Protein AF-I9T9S5-F1 (afdb_monomer)

Structure (mmCIF, N/CA/C/O backbone):
data_AF-I9T9S5-F1
#
_entry.id   AF-I9T9S5-F1
#
loop_
_atom_site.group_PDB
_atom_site.id
_atom_site.type_symbol
_atom_site.label_atom_id
_atom_site.label_alt_id
_atom_site.label_comp_id
_atom_site.label_asym_id
_atom_site.label_entity_id
_atom_site.label_seq_id
_atom_site.pdbx_PDB_ins_code
_atom_site.Cartn_x
_atom_site.Cartn_y
_atom_site.Cartn_z
_atom_site.occupancy
_atom_site.B_iso_or_equiv
_atom_site.auth_seq_id
_atom_site.auth_comp_id
_atom_site.auth_asym_id
_atom_site.auth_atom_id
_atom_site.pdbx_PDB_model_num
ATOM 1 N N . MET A 1 1 ? 42.239 -23.084 -5.363 1.00 74.88 1 MET A N 1
ATOM 2 C CA . MET A 1 1 ? 40.854 -23.365 -4.912 1.00 74.88 1 MET A CA 1
ATOM 3 C C . MET A 1 1 ? 40.384 -22.307 -3.916 1.00 74.88 1 MET A C 1
ATOM 5 O O . MET A 1 1 ? 39.305 -21.770 -4.115 1.00 74.88 1 MET A O 1
ATOM 9 N N . GLU A 1 2 ? 41.196 -21.938 -2.916 1.00 80.62 2 GLU A N 1
ATOM 10 C CA . GLU A 1 2 ? 40.869 -20.867 -1.951 1.00 80.62 2 GLU A CA 1
ATOM 11 C C . GLU A 1 2 ? 40.631 -19.490 -2.596 1.00 80.62 2 GLU A C 1
ATOM 13 O O . GLU A 1 2 ? 39.653 -18.825 -2.264 1.00 80.62 2 GLU A O 1
ATOM 18 N N . GLU A 1 3 ? 41.440 -19.089 -3.583 1.00 79.38 3 GLU A N 1
ATOM 19 C CA . GLU A 1 3 ? 41.237 -17.827 -4.320 1.00 79.38 3 GLU A CA 1
ATOM 20 C C . GLU A 1 3 ? 39.898 -17.791 -5.073 1.00 79.38 3 GLU A C 1
ATOM 22 O O . GLU A 1 3 ? 39.208 -16.775 -5.079 1.00 79.38 3 GLU A O 1
ATOM 27 N N . THR A 1 4 ? 39.488 -18.922 -5.653 1.00 84.12 4 THR A N 1
ATOM 28 C CA . THR A 1 4 ? 38.207 -19.062 -6.359 1.00 84.12 4 THR A CA 1
ATOM 29 C C . THR A 1 4 ? 37.025 -18.929 -5.401 1.00 84.12 4 THR A C 1
ATOM 31 O O . THR A 1 4 ? 36.060 -18.238 -5.714 1.00 84.12 4 THR A O 1
ATOM 34 N N . ILE A 1 5 ? 37.109 -19.545 -4.217 1.00 86.31 5 ILE A N 1
ATOM 35 C CA . ILE A 1 5 ? 36.074 -19.444 -3.177 1.00 86.31 5 ILE A CA 1
ATOM 36 C C . ILE A 1 5 ? 36.000 -18.007 -2.633 1.00 86.31 5 ILE A C 1
ATOM 38 O O . ILE A 1 5 ? 34.910 -17.470 -2.452 1.00 86.31 5 ILE A O 1
ATOM 42 N N . SER A 1 6 ? 37.146 -17.350 -2.440 1.00 89.94 6 SER A N 1
ATOM 43 C CA . SER A 1 6 ? 37.216 -15.950 -2.003 1.00 89.94 6 SER A CA 1
ATOM 44 C C . SER A 1 6 ? 36.617 -14.979 -3.034 1.00 89.94 6 SER A C 1
ATOM 46 O O . SER A 1 6 ? 35.835 -14.096 -2.677 1.00 89.94 6 SER A O 1
ATOM 48 N N . ALA A 1 7 ? 36.901 -15.173 -4.328 1.00 86.81 7 ALA A N 1
ATOM 49 C CA . ALA A 1 7 ? 36.314 -14.379 -5.410 1.00 86.81 7 ALA A CA 1
ATOM 50 C C . ALA A 1 7 ? 34.787 -14.556 -5.507 1.00 86.81 7 ALA A C 1
ATOM 52 O O . ALA A 1 7 ? 34.065 -13.574 -5.685 1.00 86.81 7 ALA A O 1
ATOM 53 N N . LEU A 1 8 ? 34.287 -15.783 -5.325 1.00 88.12 8 LEU A N 1
ATOM 54 C CA . LEU A 1 8 ? 32.851 -16.080 -5.268 1.00 88.12 8 LEU A CA 1
ATOM 55 C C . LEU A 1 8 ? 32.171 -15.398 -4.077 1.00 88.12 8 LEU A C 1
ATOM 57 O O . LEU A 1 8 ? 31.152 -14.738 -4.260 1.00 88.12 8 LEU A O 1
ATOM 61 N N . ASN A 1 9 ? 32.753 -15.485 -2.880 1.00 86.56 9 ASN A N 1
ATOM 62 C CA . ASN A 1 9 ? 32.202 -14.834 -1.689 1.00 86.56 9 ASN A CA 1
ATOM 63 C C . ASN A 1 9 ? 32.170 -13.306 -1.834 1.00 86.56 9 ASN A C 1
ATOM 65 O O . ASN A 1 9 ? 31.169 -12.679 -1.491 1.00 86.56 9 ASN A O 1
ATOM 69 N N . ASN A 1 10 ? 33.222 -12.706 -2.403 1.00 82.06 10 ASN A N 1
ATOM 70 C CA . ASN A 1 10 ? 33.235 -11.276 -2.716 1.00 82.06 10 ASN A CA 1
ATOM 71 C C . ASN A 1 10 ? 32.170 -10.907 -3.756 1.00 82.06 10 ASN A C 1
ATOM 73 O O . ASN A 1 10 ? 31.492 -9.891 -3.597 1.00 82.06 10 ASN A O 1
ATOM 77 N N . SER A 1 11 ? 31.984 -11.739 -4.785 1.00 81.56 11 SER A N 1
ATOM 78 C CA . SER A 1 11 ? 30.947 -11.538 -5.797 1.00 81.56 11 SER A CA 1
ATOM 79 C C . SER A 1 11 ? 29.540 -11.614 -5.197 1.00 81.56 11 SER A C 1
ATOM 81 O O . SER A 1 11 ? 28.744 -10.723 -5.471 1.00 81.56 11 SER A O 1
ATOM 83 N N . ILE A 1 12 ? 29.253 -12.589 -4.326 1.00 80.25 12 ILE A N 1
ATOM 84 C CA . ILE A 1 12 ? 27.960 -12.730 -3.630 1.00 80.25 12 ILE A CA 1
ATOM 85 C C . ILE A 1 12 ? 27.703 -11.545 -2.689 1.00 80.25 12 ILE A C 1
ATOM 87 O O . ILE A 1 12 ? 26.599 -11.006 -2.666 1.00 80.25 12 ILE A O 1
ATOM 91 N N . ALA A 1 13 ? 28.721 -11.099 -1.948 1.00 79.50 13 ALA A N 1
ATOM 92 C CA . ALA A 1 13 ? 28.601 -9.946 -1.057 1.00 79.50 13 ALA A CA 1
ATOM 93 C C . ALA A 1 13 ? 28.263 -8.654 -1.817 1.00 79.50 13 ALA A C 1
ATOM 95 O O . ALA A 1 13 ? 27.491 -7.834 -1.324 1.00 79.50 13 ALA A O 1
ATOM 96 N N . HIS A 1 14 ? 28.800 -8.487 -3.030 1.00 75.12 14 HIS A N 1
ATOM 97 C CA . HIS A 1 14 ? 28.419 -7.374 -3.897 1.00 75.12 14 HIS A CA 1
ATOM 98 C C . HIS A 1 14 ? 27.018 -7.596 -4.479 1.00 75.12 14 HIS A C 1
ATOM 100 O O . HIS A 1 14 ? 26.230 -6.649 -4.476 1.00 75.12 14 HIS A O 1
ATOM 106 N N . PHE A 1 15 ? 26.683 -8.843 -4.851 1.00 80.06 15 PHE A N 1
ATOM 107 C CA . PHE A 1 15 ? 25.421 -9.237 -5.490 1.00 80.06 15 PHE A CA 1
ATOM 108 C C . PHE A 1 15 ? 24.169 -8.823 -4.720 1.00 80.06 15 PHE A C 1
ATOM 110 O O . PHE A 1 15 ? 23.164 -8.531 -5.3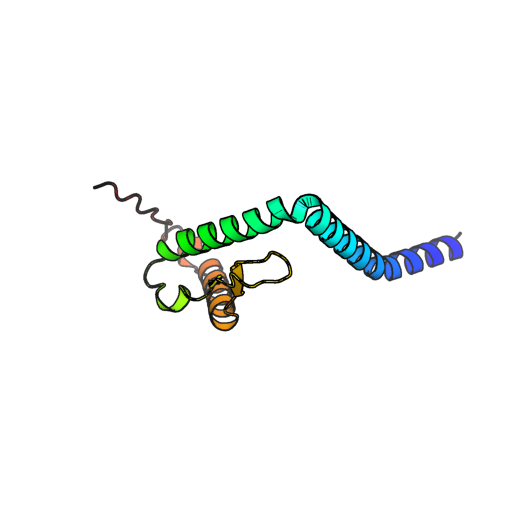53 1.00 80.06 15 PHE A O 1
ATOM 117 N N . GLY A 1 16 ? 24.216 -8.711 -3.389 1.00 77.4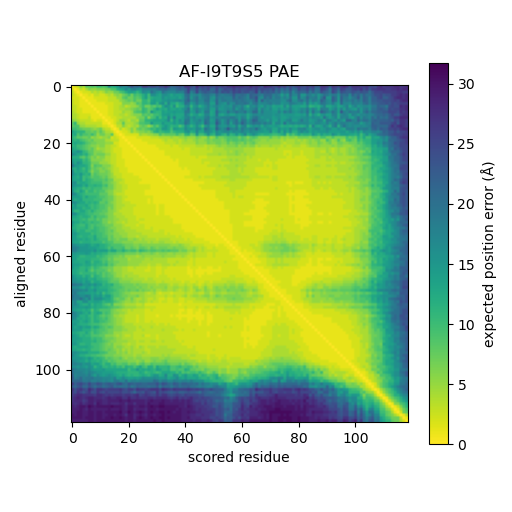4 16 GLY A N 1
ATOM 118 C CA . GLY A 1 16 ? 23.070 -8.218 -2.612 1.00 77.44 16 GLY A CA 1
ATOM 119 C C . GLY A 1 16 ? 22.584 -6.827 -3.053 1.00 77.44 16 GLY A C 1
ATOM 120 O O . GLY A 1 16 ? 21.390 -6.537 -3.003 1.00 77.44 16 GLY A O 1
ATOM 121 N N . THR A 1 17 ? 23.485 -5.970 -3.549 1.00 81.44 17 THR A N 1
ATOM 122 C CA . THR A 1 17 ? 23.108 -4.656 -4.102 1.00 81.44 17 THR A CA 1
ATOM 123 C C . THR A 1 17 ? 22.484 -4.766 -5.494 1.00 81.44 17 THR A C 1
ATOM 125 O O . THR A 1 17 ? 21.502 -4.076 -5.775 1.00 81.44 17 THR A O 1
ATOM 128 N N . GLN A 1 18 ? 22.996 -5.654 -6.355 1.00 82.31 18 GLN A N 1
ATOM 129 C CA . GLN A 1 18 ? 22.408 -5.904 -7.673 1.00 82.31 18 GLN A CA 1
ATOM 130 C C . GLN A 1 18 ? 21.071 -6.646 -7.579 1.00 82.31 18 GLN A C 1
ATOM 132 O O . GLN A 1 18 ? 20.162 -6.340 -8.341 1.00 82.31 18 GLN A O 1
ATOM 137 N N . GLU A 1 19 ? 20.908 -7.569 -6.634 1.00 87.44 19 GLU A N 1
ATOM 138 C CA . GLU A 1 19 ? 19.661 -8.301 -6.395 1.00 87.44 19 GLU A CA 1
ATOM 139 C C . GLU A 1 19 ? 18.505 -7.334 -6.107 1.00 87.44 19 GLU A C 1
ATOM 141 O O . GLU A 1 19 ? 17.453 -7.415 -6.741 1.00 87.44 19 GLU A O 1
ATOM 146 N N . GLN A 1 20 ? 18.719 -6.354 -5.223 1.00 89.75 20 GLN A N 1
ATOM 147 C CA . GLN A 1 20 ? 17.712 -5.331 -4.922 1.00 89.75 20 GLN A CA 1
ATOM 148 C C . GLN A 1 20 ? 17.339 -4.500 -6.156 1.00 89.75 20 GLN A C 1
ATOM 150 O O . GLN A 1 20 ? 16.163 -4.196 -6.366 1.00 89.75 20 GLN A O 1
ATOM 155 N N . GLN A 1 21 ? 18.323 -4.149 -6.988 1.00 88.75 21 GLN A N 1
ATOM 156 C CA . GLN A 1 21 ? 18.091 -3.408 -8.231 1.00 88.75 21 GLN A CA 1
ATOM 157 C C . GLN A 1 21 ? 17.318 -4.242 -9.257 1.00 88.75 21 GLN A C 1
ATOM 159 O O . GLN A 1 21 ? 16.400 -3.725 -9.893 1.00 88.75 21 GLN A O 1
ATOM 164 N N . ILE A 1 22 ? 17.646 -5.530 -9.391 1.00 92.44 22 ILE A N 1
ATOM 165 C CA . ILE A 1 22 ? 16.943 -6.467 -10.273 1.00 92.44 22 ILE A CA 1
ATOM 166 C C . ILE A 1 22 ? 15.489 -6.609 -9.822 1.00 92.44 22 ILE A C 1
ATOM 168 O O . ILE A 1 22 ? 14.585 -6.444 -10.638 1.00 92.44 22 ILE A O 1
ATOM 172 N N . GLN A 1 23 ? 15.249 -6.813 -8.525 1.00 94.06 23 GLN A N 1
ATOM 173 C CA . GLN A 1 23 ? 13.893 -6.935 -7.995 1.00 94.06 23 GLN A CA 1
ATOM 174 C C . GLN A 1 23 ? 13.082 -5.647 -8.188 1.00 94.06 23 GLN A C 1
ATOM 176 O O . GLN A 1 23 ? 11.893 -5.693 -8.512 1.00 94.06 23 GLN A O 1
ATOM 181 N N . GLN A 1 24 ? 13.708 -4.480 -8.007 1.00 94.25 24 GLN A N 1
ATOM 182 C CA . GLN A 1 24 ? 13.059 -3.197 -8.267 1.00 94.25 24 GLN A CA 1
ATOM 183 C C . GLN A 1 24 ? 12.699 -3.042 -9.750 1.00 94.25 24 GLN A C 1
ATOM 185 O O . GLN A 1 24 ? 11.583 -2.621 -10.060 1.00 94.25 24 GLN A O 1
ATOM 190 N N . ALA A 1 25 ? 13.610 -3.400 -10.658 1.00 94.62 25 ALA A N 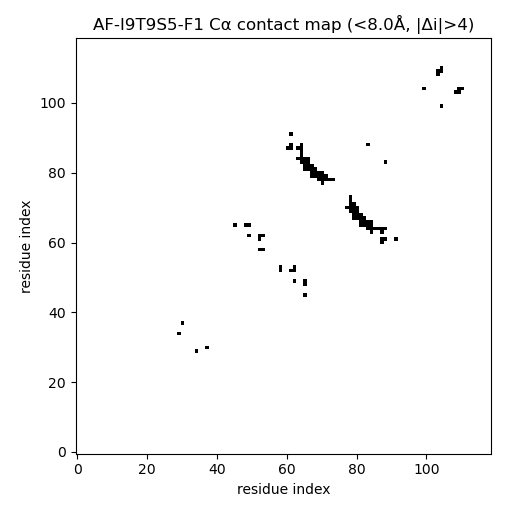1
ATOM 191 C CA . ALA A 1 25 ? 13.368 -3.350 -12.096 1.00 94.62 25 ALA A CA 1
ATOM 192 C C . ALA A 1 25 ? 12.237 -4.299 -12.515 1.00 94.62 25 ALA A C 1
ATOM 194 O O . ALA A 1 25 ? 11.369 -3.901 -13.290 1.00 94.62 25 ALA A O 1
ATOM 195 N N . GLU A 1 26 ? 12.200 -5.510 -11.959 1.00 97.50 26 GLU A N 1
ATOM 196 C CA . GLU A 1 26 ? 11.128 -6.481 -12.186 1.00 97.50 26 GLU A CA 1
ATOM 197 C C . GLU A 1 26 ? 9.766 -5.933 -11.736 1.00 97.50 26 GLU A C 1
ATOM 199 O O . GLU A 1 26 ? 8.812 -5.934 -12.513 1.00 97.50 26 GLU A O 1
ATOM 204 N N . ASN A 1 27 ? 9.682 -5.371 -10.527 1.00 96.81 27 ASN A N 1
ATOM 205 C CA . ASN A 1 27 ? 8.439 -4.798 -10.001 1.00 96.81 27 ASN A CA 1
ATOM 206 C C . ASN A 1 27 ? 7.941 -3.606 -10.835 1.00 96.81 27 ASN A C 1
ATOM 208 O O . ASN A 1 27 ? 6.737 -3.456 -11.061 1.00 96.81 27 ASN A O 1
ATOM 212 N N . ILE A 1 28 ? 8.858 -2.752 -11.306 1.00 97.06 28 ILE A N 1
ATOM 213 C CA . ILE A 1 28 ? 8.523 -1.639 -12.204 1.00 97.06 28 ILE A CA 1
ATOM 214 C C . ILE A 1 28 ? 8.025 -2.182 -13.546 1.00 97.06 28 ILE A C 1
ATOM 216 O O . ILE A 1 28 ? 7.003 -1.711 -14.042 1.00 97.06 28 ILE A O 1
ATOM 220 N N . ALA A 1 29 ? 8.706 -3.178 -14.119 1.00 98.00 29 ALA A N 1
ATOM 221 C CA . ALA A 1 29 ? 8.314 -3.785 -15.385 1.00 98.00 29 ALA A CA 1
ATOM 222 C C . ALA A 1 29 ? 6.926 -4.442 -15.299 1.00 98.00 29 ALA A C 1
ATOM 224 O O . ALA A 1 29 ? 6.084 -4.159 -16.153 1.00 98.00 29 ALA A O 1
ATOM 225 N N . ASP A 1 30 ? 6.641 -5.228 -14.251 1.00 98.25 30 ASP A N 1
ATOM 226 C CA . ASP A 1 30 ? 5.304 -5.799 -14.019 1.00 98.25 30 ASP A CA 1
ATOM 227 C C . ASP A 1 30 ? 4.248 -4.699 -13.894 1.00 98.25 30 ASP A C 1
ATOM 229 O O . ASP A 1 30 ? 3.193 -4.762 -14.527 1.00 98.25 30 ASP A O 1
ATOM 233 N N . THR A 1 31 ? 4.552 -3.643 -13.133 1.00 97.81 31 THR A N 1
ATOM 234 C CA . THR A 1 31 ? 3.628 -2.521 -12.954 1.00 97.81 31 THR A CA 1
ATOM 235 C C . THR A 1 31 ? 3.346 -1.797 -14.263 1.00 97.81 31 THR A C 1
ATOM 237 O O . THR A 1 31 ? 2.207 -1.419 -14.501 1.00 97.81 31 THR A O 1
ATOM 240 N N . LEU A 1 32 ? 4.338 -1.609 -15.133 1.00 97.75 32 LEU A N 1
ATOM 241 C CA . LEU A 1 32 ? 4.139 -0.955 -16.427 1.00 97.75 32 LEU A CA 1
ATOM 242 C C . LEU A 1 32 ? 3.352 -1.839 -17.401 1.00 97.75 32 LEU A C 1
ATOM 244 O O . LEU A 1 32 ? 2.422 -1.356 -18.045 1.00 97.75 32 LEU A O 1
ATOM 248 N N . VAL A 1 33 ? 3.680 -3.132 -17.483 1.00 98.38 33 VAL A N 1
ATOM 249 C CA . VAL A 1 33 ? 2.988 -4.090 -18.362 1.00 98.38 33 VAL A CA 1
ATOM 250 C C . VAL A 1 33 ? 1.531 -4.270 -17.934 1.00 98.38 33 VAL A C 1
ATOM 252 O O . VAL A 1 33 ? 0.627 -4.254 -18.769 1.00 98.38 33 VAL A O 1
ATOM 255 N N . ASN A 1 34 ? 1.285 -4.371 -16.628 1.00 98.06 34 ASN A N 1
ATOM 256 C CA . ASN A 1 34 ? -0.034 -4.611 -16.045 1.00 98.06 34 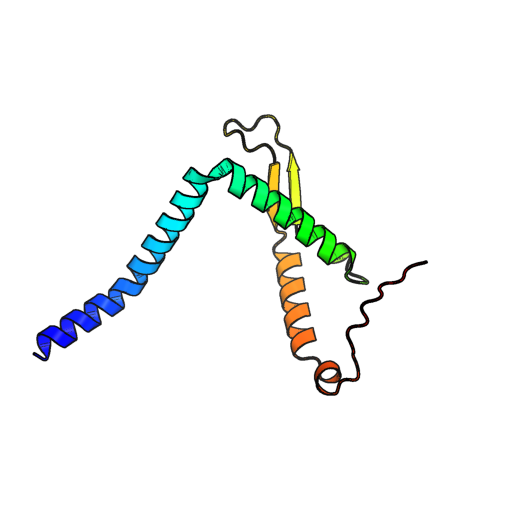ASN A CA 1
ATOM 257 C C . ASN A 1 34 ? -0.660 -3.341 -15.445 1.00 98.06 34 ASN A C 1
ATOM 259 O O . ASN A 1 34 ? -1.496 -3.427 -14.540 1.00 98.06 34 ASN A O 1
ATOM 263 N N . PHE A 1 35 ? -0.295 -2.158 -15.957 1.00 97.94 35 PHE A N 1
ATOM 264 C CA . PHE A 1 35 ? -0.578 -0.862 -15.326 1.00 97.94 35 PHE A CA 1
ATOM 265 C C . PHE A 1 35 ? -2.034 -0.666 -14.920 1.00 97.94 35 PHE A C 1
ATOM 267 O O . PHE A 1 35 ? -2.319 -0.360 -13.766 1.00 97.94 35 PHE A O 1
ATOM 274 N N . LYS A 1 36 ? -2.980 -0.909 -15.833 1.00 97.31 36 LYS A N 1
ATOM 275 C CA . LYS A 1 36 ? -4.413 -0.758 -15.542 1.00 97.31 36 LYS A CA 1
ATOM 276 C C . LYS A 1 36 ? -4.866 -1.656 -14.384 1.00 97.31 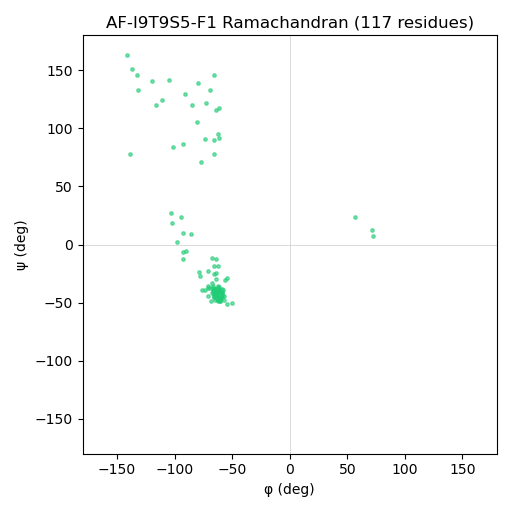36 LYS A C 1
ATOM 278 O O . LYS A 1 36 ? -5.635 -1.215 -13.532 1.00 97.31 36 LYS A O 1
ATOM 283 N N . SER A 1 37 ? -4.388 -2.900 -14.352 1.00 98.25 37 SER A N 1
ATOM 284 C CA . SER A 1 37 ? -4.726 -3.858 -13.297 1.00 98.25 37 SER A CA 1
ATOM 285 C C . SER A 1 37 ? -4.116 -3.439 -11.961 1.00 98.25 37 SER A C 1
ATOM 287 O O . SER A 1 37 ? -4.838 -3.346 -10.973 1.00 98.25 37 SER A O 1
ATOM 289 N N . ARG A 1 38 ? -2.819 -3.098 -11.935 1.00 98.31 38 ARG A N 1
ATOM 290 C CA . ARG A 1 38 ? -2.117 -2.649 -10.718 1.00 98.31 38 ARG A CA 1
ATOM 291 C C . ARG A 1 38 ? -2.674 -1.342 -10.168 1.00 98.31 38 ARG A C 1
ATOM 293 O O . ARG A 1 38 ? -2.827 -1.185 -8.960 1.00 98.31 38 ARG A O 1
ATOM 300 N N . TYR A 1 39 ? -3.062 -0.426 -11.048 1.00 97.88 39 TYR A N 1
ATOM 301 C CA . TYR A 1 39 ? -3.716 0.813 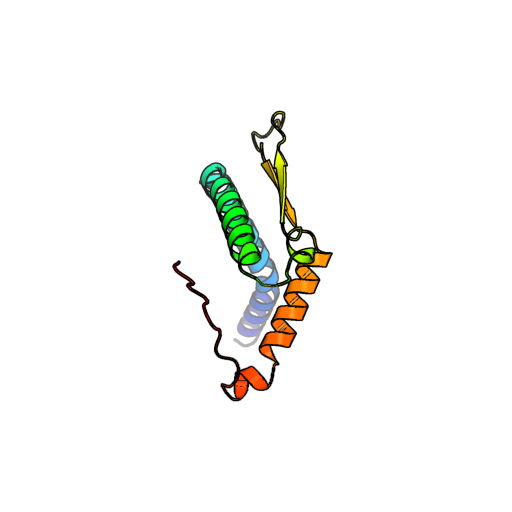-10.654 1.00 97.88 39 TYR A CA 1
ATOM 302 C C . TYR A 1 39 ? -5.110 0.569 -10.051 1.00 97.88 39 TYR A C 1
ATOM 304 O O . TYR A 1 39 ? -5.455 1.156 -9.024 1.00 97.88 39 TYR A O 1
ATOM 312 N N . SER A 1 40 ? -5.894 -0.358 -10.615 1.00 97.94 40 SER A N 1
ATOM 313 C CA . SER A 1 40 ? -7.163 -0.790 -10.012 1.00 97.94 40 SER A CA 1
ATOM 314 C C . SER A 1 40 ? -6.957 -1.500 -8.669 1.00 97.94 40 SER A C 1
ATOM 316 O O . SER A 1 40 ? -7.742 -1.305 -7.741 1.00 97.94 40 SER A O 1
ATOM 318 N N . GLU A 1 41 ? -5.911 -2.316 -8.547 1.00 98.50 41 GLU A N 1
ATOM 319 C CA . GLU A 1 41 ? -5.545 -3.017 -7.315 1.00 98.50 41 GLU A CA 1
ATOM 320 C C . GLU A 1 41 ? -5.172 -2.038 -6.192 1.00 98.50 41 GLU A C 1
ATOM 322 O O . GLU A 1 41 ? -5.608 -2.215 -5.052 1.00 98.50 41 GLU A O 1
ATOM 327 N N . LEU A 1 42 ? -4.467 -0.948 -6.514 1.00 98.44 42 LEU A N 1
ATOM 328 C CA . LEU A 1 42 ? -4.209 0.146 -5.574 1.00 98.44 42 LEU A CA 1
ATOM 329 C C . LEU A 1 42 ? -5.520 0.757 -5.048 1.00 98.44 42 LEU A C 1
ATOM 331 O O . LEU A 1 42 ? -5.670 0.970 -3.842 1.00 98.44 42 LEU A O 1
ATOM 335 N N . GLY A 1 43 ? -6.505 0.977 -5.923 1.00 98.44 43 GLY A N 1
ATOM 336 C CA . GLY A 1 43 ? -7.833 1.455 -5.527 1.00 98.44 43 GLY A CA 1
ATOM 337 C C . GLY A 1 43 ? -8.612 0.468 -4.651 1.00 98.44 43 GLY A C 1
ATOM 338 O O . GLY A 1 43 ? -9.246 0.869 -3.672 1.00 98.44 43 GLY A O 1
ATOM 339 N N . ASN A 1 44 ? -8.519 -0.829 -4.944 1.00 98.56 44 ASN A N 1
ATOM 340 C CA . ASN A 1 44 ? -9.124 -1.881 -4.123 1.00 98.56 44 ASN A CA 1
ATOM 341 C C . ASN A 1 44 ? -8.458 -1.988 -2.744 1.00 98.56 44 ASN A C 1
ATOM 343 O O . ASN A 1 44 ? -9.141 -2.170 -1.731 1.00 98.56 44 ASN A O 1
ATOM 347 N N . THR A 1 45 ? -7.138 -1.812 -2.692 1.00 98.69 45 THR A N 1
ATOM 348 C CA . THR A 1 45 ? -6.364 -1.776 -1.447 1.00 98.69 45 THR A CA 1
ATOM 349 C C . THR A 1 45 ? -6.773 -0.576 -0.595 1.00 98.69 45 THR A C 1
ATOM 351 O O . THR A 1 45 ? -7.035 -0.736 0.596 1.00 98.69 45 THR A O 1
ATOM 354 N N . TYR A 1 46 ? -6.942 0.605 -1.202 1.00 98.62 46 TYR A N 1
ATOM 355 C CA . TYR A 1 46 ? -7.493 1.782 -0.523 1.00 98.62 46 TYR A CA 1
ATOM 356 C C . TYR A 1 46 ? -8.861 1.487 0.116 1.00 98.62 46 TYR A C 1
ATOM 358 O O . TYR A 1 46 ? -9.043 1.714 1.311 1.00 98.62 46 TYR A O 1
ATOM 366 N N . ASN A 1 47 ? -9.804 0.919 -0.646 1.00 98.31 47 ASN A N 1
ATOM 367 C CA . ASN A 1 47 ? -11.144 0.591 -0.139 1.00 98.31 47 ASN A CA 1
ATOM 368 C C . ASN A 1 47 ? -11.095 -0.435 1.006 1.00 98.31 47 ASN A C 1
ATOM 370 O O . ASN A 1 47 ? -11.833 -0.313 1.988 1.00 98.31 47 ASN A O 1
ATOM 374 N N . SER A 1 48 ? -10.205 -1.426 0.899 1.00 98.38 48 SER A N 1
ATOM 375 C CA . SER A 1 48 ? -9.974 -2.425 1.947 1.00 98.38 48 SER A CA 1
ATOM 376 C C . SER A 1 48 ? -9.462 -1.780 3.235 1.00 98.38 48 SER A C 1
ATOM 378 O O . SER A 1 48 ? -9.986 -2.075 4.308 1.00 98.38 48 SER A O 1
ATOM 380 N N . ILE A 1 49 ? -8.504 -0.849 3.141 1.00 97.44 49 ILE A N 1
ATOM 381 C CA . ILE A 1 49 ? -7.979 -0.105 4.297 1.00 97.44 49 ILE A CA 1
ATOM 382 C C . ILE A 1 49 ? -9.085 0.728 4.951 1.00 97.44 49 ILE A C 1
ATOM 384 O O . ILE A 1 49 ? -9.281 0.631 6.162 1.00 97.44 49 ILE A O 1
ATOM 388 N N . THR A 1 50 ? -9.850 1.498 4.171 1.00 97.00 50 THR A N 1
ATOM 389 C CA . THR A 1 50 ? -10.962 2.305 4.700 1.00 97.00 50 THR A CA 1
ATOM 390 C C . THR A 1 50 ? -12.009 1.435 5.401 1.00 97.00 50 THR A C 1
ATOM 392 O O . THR A 1 50 ? -12.475 1.784 6.483 1.00 97.00 50 THR A O 1
ATOM 395 N N . THR A 1 51 ? -12.331 0.268 4.836 1.00 97.12 51 THR A N 1
ATOM 396 C CA . THR A 1 51 ? -13.287 -0.682 5.430 1.00 97.12 51 THR A CA 1
ATOM 397 C C . THR A 1 51 ? -12.747 -1.335 6.703 1.00 97.12 51 THR A C 1
ATOM 399 O O . THR A 1 51 ?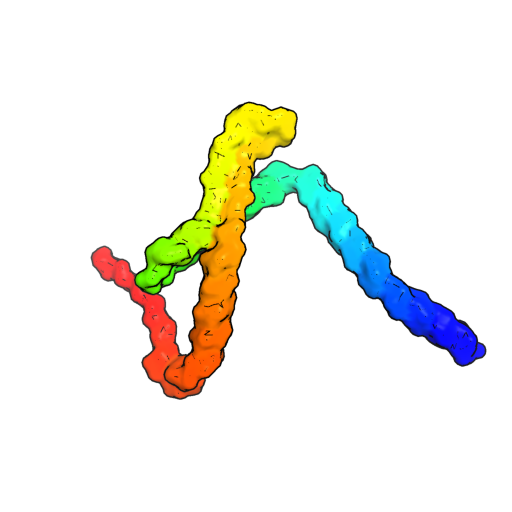 -13.498 -1.588 7.643 1.00 97.12 51 THR A O 1
ATOM 402 N N . ALA A 1 52 ? -11.451 -1.646 6.756 1.00 95.44 52 ALA A N 1
ATOM 403 C CA . ALA A 1 52 ? -10.834 -2.195 7.957 1.00 95.44 52 ALA A CA 1
ATOM 404 C C . ALA A 1 52 ? -10.839 -1.161 9.093 1.00 95.44 52 ALA A C 1
ATOM 406 O O . ALA A 1 52 ? -11.237 -1.482 10.211 1.00 95.44 52 ALA A O 1
ATOM 407 N N . LEU A 1 53 ? -10.473 0.089 8.797 1.00 94.69 53 LEU A N 1
ATOM 408 C CA . LEU A 1 53 ? -10.435 1.177 9.778 1.00 94.69 53 LEU A CA 1
ATOM 409 C C . LEU A 1 53 ? -11.815 1.564 10.298 1.00 94.69 53 LEU A C 1
ATOM 411 O O . LEU A 1 53 ? -11.952 1.839 11.486 1.00 94.69 53 LEU A O 1
ATOM 415 N N . SER A 1 54 ? -12.854 1.523 9.458 1.00 93.88 54 SER A N 1
ATOM 416 C CA . SER A 1 54 ? -14.225 1.807 9.900 1.00 93.88 54 SER A CA 1
ATOM 417 C C . SER A 1 54 ? -14.739 0.818 10.951 1.00 93.88 54 SER A C 1
ATOM 419 O O . SER A 1 54 ? -15.707 1.116 11.643 1.00 93.88 54 SER A O 1
ATOM 421 N N . LYS A 1 55 ? -14.109 -0.358 11.074 1.00 94.75 55 LYS A N 1
ATOM 422 C CA . LYS A 1 55 ? -14.435 -1.381 12.077 1.00 94.75 55 LYS A CA 1
ATOM 423 C C . LYS A 1 55 ? -13.602 -1.259 13.356 1.00 94.75 55 LYS A C 1
ATOM 425 O O . LYS A 1 55 ? -13.861 -1.991 14.308 1.00 94.75 55 LYS A O 1
ATOM 430 N N . VAL A 1 56 ? -12.605 -0.373 13.398 1.00 91.44 56 VAL A N 1
ATOM 431 C CA . VAL A 1 56 ? -11.789 -0.158 14.598 1.00 91.44 56 VAL A CA 1
ATOM 432 C C . VAL A 1 56 ? -12.511 0.837 15.516 1.00 91.44 56 VAL A C 1
ATOM 434 O O . VAL A 1 56 ? -12.766 1.975 15.111 1.00 91.44 56 VAL A O 1
ATOM 437 N N . PRO A 1 57 ? -12.853 0.453 16.758 1.00 90.25 57 PRO A N 1
ATOM 438 C CA . PRO A 1 57 ? -13.534 1.350 17.683 1.00 90.25 57 PRO A CA 1
ATOM 439 C C . PRO A 1 57 ? -12.628 2.523 18.074 1.00 90.25 57 PRO A C 1
ATOM 441 O O . PRO A 1 57 ? -11.417 2.364 18.220 1.00 90.25 57 PRO A O 1
ATOM 444 N N . ASN A 1 58 ? -13.225 3.701 18.278 1.00 89.50 58 ASN A N 1
ATOM 445 C CA . ASN A 1 58 ? -12.533 4.930 18.698 1.00 89.50 58 ASN A CA 1
ATOM 446 C C . ASN A 1 58 ? -11.376 5.373 17.774 1.00 89.50 58 ASN A C 1
ATOM 448 O O . ASN A 1 58 ? -10.493 6.116 18.192 1.00 89.50 58 ASN A O 1
ATOM 452 N N . ALA A 1 59 ? -11.393 4.963 16.503 1.00 92.00 59 ALA A N 1
ATOM 453 C CA . ALA A 1 59 ? -10.329 5.233 15.536 1.00 92.00 59 ALA A CA 1
ATOM 454 C C . ALA A 1 59 ? -10.568 6.483 14.668 1.00 92.00 59 ALA A C 1
ATOM 456 O O . ALA A 1 59 ? -10.016 6.583 13.575 1.00 92.00 59 ALA A O 1
ATOM 457 N N . GLN A 1 60 ? -11.380 7.452 15.112 1.00 92.06 60 GLN A N 1
ATOM 458 C CA . GLN A 1 60 ? -11.733 8.620 14.287 1.00 92.06 60 GLN A CA 1
ATOM 459 C C . GLN A 1 60 ? -10.503 9.435 13.858 1.00 92.06 60 GLN A C 1
ATOM 461 O O . GLN A 1 60 ? -10.423 9.882 12.715 1.00 92.06 60 GLN A O 1
ATOM 466 N N . SER A 1 61 ? -9.517 9.580 14.748 1.00 93.00 61 SER A N 1
ATOM 467 C CA . SER A 1 61 ? -8.232 10.224 14.448 1.00 93.00 61 SER A CA 1
ATOM 468 C C . SER A 1 61 ? -7.387 9.448 13.434 1.00 93.00 61 SER A C 1
ATOM 470 O O . SER A 1 61 ? -6.489 10.029 12.831 1.00 93.00 61 SER A O 1
ATOM 472 N N . LEU A 1 62 ? -7.679 8.160 13.227 1.00 95.56 62 LEU A N 1
ATOM 473 C CA . LEU A 1 62 ? -6.938 7.269 12.338 1.00 95.56 62 LEU A CA 1
ATOM 474 C C . LEU A 1 62 ? -7.515 7.211 10.917 1.00 95.56 62 LEU A C 1
ATOM 476 O O . LEU A 1 62 ? -6.854 6.722 10.003 1.00 95.56 62 LEU A O 1
ATOM 480 N N . GLN A 1 63 ? -8.725 7.738 10.705 1.00 93.81 63 GLN A N 1
ATOM 481 C CA . GLN A 1 63 ? -9.433 7.626 9.423 1.00 93.81 63 GLN A CA 1
ATOM 482 C C . GLN A 1 63 ? -8.722 8.332 8.267 1.00 93.81 63 GLN A C 1
ATOM 484 O O . GLN A 1 63 ? -8.899 7.964 7.109 1.00 93.81 63 GLN A O 1
ATOM 489 N N . ASN A 1 64 ? -7.894 9.333 8.567 1.00 95.50 64 ASN A N 1
ATOM 490 C CA . ASN A 1 64 ? -7.134 10.071 7.563 1.00 95.50 64 ASN A CA 1
ATOM 491 C C . ASN A 1 64 ? -5.793 9.411 7.197 1.00 95.50 64 ASN A C 1
ATOM 493 O O . ASN A 1 64 ? -4.995 10.047 6.508 1.00 95.50 64 ASN A O 1
ATOM 497 N N . VAL A 1 65 ? -5.519 8.177 7.650 1.00 98.00 65 VAL A N 1
ATOM 498 C CA . VAL A 1 65 ? -4.289 7.459 7.277 1.00 98.00 65 VAL A CA 1
ATOM 499 C C . VAL A 1 65 ? -4.174 7.299 5.769 1.00 98.00 65 VAL A C 1
ATOM 501 O O . VAL A 1 65 ? -3.092 7.491 5.233 1.00 98.00 65 VAL A O 1
ATOM 504 N N . VAL A 1 66 ? -5.274 7.025 5.069 1.00 98.44 66 VAL A N 1
ATOM 505 C CA . VAL A 1 66 ? -5.306 7.022 3.607 1.00 98.44 66 VAL A CA 1
ATOM 506 C C . VAL A 1 66 ? -6.302 8.051 3.105 1.00 98.44 66 VAL A C 1
ATOM 508 O O . VAL A 1 66 ? -7.397 8.209 3.638 1.00 98.44 66 VAL A O 1
ATOM 511 N N . SER A 1 67 ? -5.943 8.745 2.034 1.00 98.38 67 SER A N 1
ATOM 512 C CA . SER A 1 67 ? -6.848 9.659 1.339 1.00 98.38 67 SER A CA 1
ATOM 513 C C . SER A 1 67 ? -6.649 9.560 -0.165 1.00 98.38 67 SER A C 1
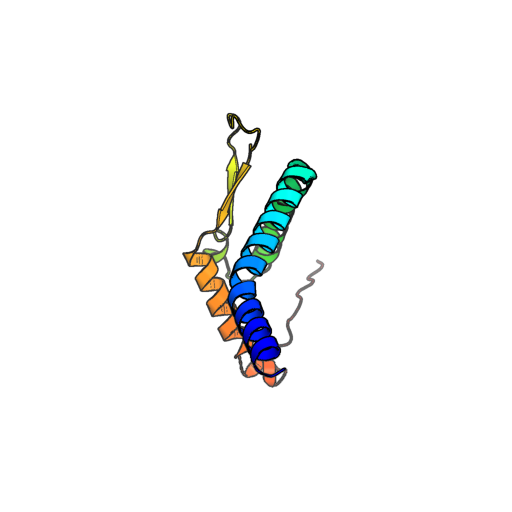ATOM 515 O O . SER A 1 67 ? -5.654 9.011 -0.641 1.00 98.38 67 SER A O 1
ATOM 517 N N . LYS A 1 68 ? -7.622 10.063 -0.921 1.00 98.06 68 LYS A N 1
ATOM 518 C CA . LYS A 1 68 ? -7.532 10.141 -2.374 1.00 98.06 68 LYS A CA 1
ATOM 519 C C . LYS A 1 68 ? -8.040 11.481 -2.880 1.00 98.06 68 LYS A C 1
ATOM 521 O O . LYS A 1 68 ? -8.919 12.082 -2.263 1.00 98.06 68 LYS A O 1
ATOM 526 N N . LYS A 1 69 ? -7.510 11.926 -4.014 1.00 97.88 69 LYS A N 1
ATOM 527 C CA . LYS A 1 69 ? -7.939 13.141 -4.709 1.00 97.88 69 LYS A CA 1
ATOM 528 C C . LYS A 1 69 ? -8.137 12.840 -6.187 1.00 97.88 69 LYS A C 1
ATOM 530 O O . LYS A 1 69 ? -7.276 12.218 -6.801 1.00 97.88 69 LYS A O 1
ATOM 535 N N . ASN A 1 70 ? -9.263 13.286 -6.736 1.00 97.31 70 ASN A N 1
ATOM 536 C CA . ASN A 1 70 ? -9.526 13.191 -8.166 1.00 97.31 70 ASN A CA 1
ATOM 537 C C . ASN A 1 70 ? -8.787 14.315 -8.919 1.00 97.31 70 ASN A C 1
ATOM 539 O O . ASN A 1 70 ? -8.754 15.461 -8.465 1.00 97.31 70 ASN A O 1
ATOM 543 N N . ASN A 1 71 ? -8.217 13.971 -10.062 1.00 95.56 71 ASN A N 1
ATOM 544 C CA . ASN A 1 71 ? -7.478 14.798 -10.997 1.00 95.56 71 ASN A CA 1
ATOM 545 C C . ASN A 1 71 ? -7.894 14.412 -12.432 1.00 95.56 71 ASN A C 1
ATOM 547 O O . ASN A 1 71 ? -7.151 13.718 -13.131 1.00 95.56 71 ASN A O 1
ATOM 551 N N . PRO A 1 72 ? -9.070 14.871 -12.895 1.00 94.31 72 PRO A N 1
ATOM 552 C CA . PRO A 1 72 ? -9.591 14.520 -14.219 1.00 94.31 72 PRO A CA 1
ATOM 553 C C . PRO A 1 72 ? -8.727 15.042 -15.381 1.00 94.31 72 PRO A C 1
ATOM 555 O O . PRO A 1 72 ? -8.919 14.632 -16.518 1.00 94.31 72 PRO A O 1
ATOM 558 N N . TYR A 1 73 ? -7.770 15.938 -15.116 1.00 96.19 73 TYR A N 1
ATOM 559 C CA . TYR A 1 73 ? -6.893 16.542 -16.125 1.00 96.19 73 TYR A CA 1
ATOM 560 C C . TYR A 1 73 ? -5.491 15.926 -16.148 1.00 96.19 73 TYR A C 1
ATOM 562 O O . TYR A 1 73 ? -4.546 16.543 -16.639 1.00 96.19 73 TYR A O 1
ATOM 570 N N . SER A 1 74 ? -5.324 14.730 -15.583 1.00 95.12 74 SER A N 1
ATOM 571 C CA . SER A 1 74 ? -4.040 14.039 -15.575 1.00 95.12 74 SER A CA 1
ATOM 572 C C . SER A 1 74 ? -3.598 13.693 -17.003 1.00 95.12 74 SER A C 1
ATOM 574 O O . SER A 1 74 ? -4.230 12.852 -17.645 1.00 95.12 74 SER A O 1
ATOM 576 N N . PRO A 1 75 ? -2.487 14.260 -17.511 1.00 92.56 75 PRO A N 1
ATOM 577 C CA . PRO A 1 75 ? -2.021 13.979 -18.871 1.00 92.56 75 PRO A CA 1
ATOM 578 C C . PRO A 1 75 ? -1.525 12.534 -19.043 1.00 92.56 75 PRO A C 1
ATOM 580 O O . PRO A 1 75 ? -1.305 12.084 -20.160 1.00 92.56 75 PRO A O 1
ATOM 583 N N . GLN A 1 76 ? -1.342 11.806 -17.936 1.00 92.00 76 GLN A N 1
ATOM 584 C CA . GLN A 1 76 ? -0.878 10.418 -17.903 1.00 92.00 76 GLN A CA 1
ATOM 585 C C . GLN A 1 76 ? -2.035 9.412 -17.766 1.00 92.00 76 GLN A C 1
ATOM 587 O O . GLN A 1 76 ? -1.790 8.217 -17.631 1.00 92.00 76 GLN A O 1
ATOM 592 N N . GLY A 1 77 ? -3.293 9.877 -17.735 1.00 92.00 77 GLY A N 1
ATOM 593 C CA . GLY A 1 77 ? -4.461 9.018 -17.500 1.00 92.00 77 GLY A CA 1
ATOM 594 C C . GLY A 1 77 ? -4.591 8.505 -16.058 1.00 92.00 77 GLY A C 1
ATOM 595 O O . GLY A 1 77 ? -5.381 7.605 -15.788 1.00 92.00 77 GLY A O 1
ATOM 596 N N . ILE A 1 78 ? -3.823 9.066 -15.117 1.00 96.69 78 ILE A N 1
ATOM 597 C CA . ILE A 1 78 ? -3.891 8.745 -13.683 1.00 96.69 78 ILE A CA 1
ATOM 598 C C . ILE A 1 78 ? -4.851 9.727 -13.017 1.00 96.69 78 ILE A C 1
ATOM 600 O O . ILE A 1 78 ? -4.432 10.781 -12.536 1.00 96.69 78 ILE A O 1
ATOM 604 N N . GLU A 1 79 ? -6.140 9.406 -13.032 1.00 96.81 79 GLU A N 1
ATOM 605 C CA . GLU A 1 79 ? -7.195 10.321 -12.581 1.00 96.81 79 GLU A CA 1
ATOM 606 C C . GLU A 1 79 ? -7.333 10.392 -11.058 1.00 96.81 79 GLU A C 1
ATOM 608 O O . GLU A 1 79 ? -7.817 11.374 -10.524 1.00 96.81 79 GLU A O 1
ATOM 613 N N . THR A 1 80 ? -6.906 9.378 -10.312 1.00 98.19 80 THR A N 1
ATOM 614 C CA . THR A 1 80 ? -6.970 9.364 -8.843 1.00 98.19 80 THR A CA 1
ATOM 615 C C . THR A 1 80 ? -5.572 9.311 -8.234 1.00 98.19 80 THR A C 1
ATOM 617 O O . THR A 1 80 ? -4.822 8.353 -8.429 1.00 98.19 80 THR A O 1
ATOM 620 N N . ASN A 1 81 ? -5.233 10.321 -7.438 1.00 97.81 81 ASN A N 1
ATOM 621 C CA . ASN A 1 81 ? -4.033 10.330 -6.611 1.00 97.81 81 ASN A CA 1
ATOM 622 C C . ASN A 1 81 ? -4.359 9.753 -5.232 1.00 97.81 81 ASN A C 1
ATOM 624 O O . ASN A 1 81 ? -5.305 10.206 -4.589 1.00 97.81 81 ASN A O 1
ATOM 628 N N . TYR A 1 82 ? -3.565 8.788 -4.774 1.00 98.38 82 TYR A N 1
ATOM 629 C CA . TYR A 1 82 ? -3.675 8.188 -3.444 1.00 98.38 82 TYR A CA 1
ATOM 630 C C . TYR A 1 82 ? -2.557 8.710 -2.540 1.00 98.38 82 TYR A C 1
ATOM 632 O O . TYR A 1 82 ? -1.424 8.877 -2.987 1.00 98.38 82 TYR A O 1
ATOM 640 N N . TYR A 1 83 ? -2.875 8.953 -1.271 1.00 98.50 83 TYR A N 1
ATOM 641 C CA . TYR A 1 83 ? -1.949 9.511 -0.288 1.00 98.50 83 TYR A CA 1
ATOM 642 C C . TYR A 1 83 ? -1.997 8.723 1.018 1.00 98.50 83 TYR A C 1
ATOM 644 O O . TYR A 1 83 ? -3.067 8.283 1.445 1.00 98.50 83 TYR A O 1
ATOM 652 N N . LEU A 1 84 ? -0.839 8.626 1.671 1.00 98.31 84 LEU A N 1
ATOM 653 C CA . LEU A 1 84 ? -0.657 8.069 3.007 1.00 98.31 84 LEU A CA 1
ATOM 654 C C . LEU A 1 84 ? -0.293 9.203 3.975 1.00 98.31 84 LEU A C 1
ATOM 656 O O . LEU A 1 84 ? 0.680 9.923 3.752 1.00 98.31 84 LEU A O 1
ATOM 660 N N . ASN A 1 85 ? -1.049 9.370 5.058 1.00 98.06 85 ASN A N 1
ATOM 661 C CA . ASN A 1 85 ? -0.663 10.245 6.157 1.00 98.06 85 ASN A CA 1
ATOM 662 C C . ASN A 1 85 ? 0.343 9.512 7.046 1.00 98.06 85 ASN A C 1
ATOM 664 O O . ASN A 1 85 ? -0.023 8.632 7.828 1.00 98.06 85 ASN A O 1
ATOM 668 N N . GLN A 1 86 ? 1.611 9.908 6.938 1.00 98.00 86 GLN A N 1
ATOM 669 C CA . GLN A 1 86 ? 2.703 9.253 7.648 1.00 98.00 86 GLN A CA 1
ATOM 670 C C . GLN A 1 86 ? 2.554 9.321 9.173 1.00 98.00 86 GLN A C 1
ATOM 672 O O . GLN A 1 86 ? 2.866 8.350 9.856 1.00 98.00 86 GLN A O 1
ATOM 677 N N . ASN A 1 87 ? 2.044 10.430 9.718 1.00 98.00 87 ASN A N 1
ATOM 678 C CA . ASN A 1 87 ? 1.866 10.579 11.164 1.00 98.00 87 ASN A CA 1
ATOM 679 C C . ASN A 1 87 ? 0.840 9.571 11.684 1.00 98.00 87 ASN A C 1
ATOM 681 O O . ASN A 1 87 ? 1.110 8.841 12.636 1.00 98.00 87 ASN A O 1
ATOM 685 N N . THR A 1 88 ? -0.305 9.482 11.011 1.00 97.50 88 THR A N 1
ATOM 686 C CA . THR A 1 88 ? -1.362 8.533 11.363 1.00 97.50 88 THR A CA 1
ATOM 687 C C . THR A 1 88 ? -0.918 7.085 11.144 1.00 97.50 88 THR A C 1
ATOM 689 O O . THR A 1 88 ? -1.201 6.213 11.964 1.00 97.50 88 THR A O 1
ATOM 692 N N . TYR A 1 89 ? -0.169 6.815 10.073 1.00 97.75 89 TYR A N 1
ATOM 693 C CA . TYR A 1 89 ? 0.403 5.494 9.816 1.00 97.75 89 TYR A CA 1
ATOM 694 C C . TYR A 1 89 ? 1.362 5.059 10.931 1.00 97.75 89 TYR A C 1
ATOM 696 O O . TYR A 1 89 ? 1.239 3.953 11.457 1.00 97.75 89 TYR A O 1
ATOM 704 N N . ASN A 1 90 ? 2.266 5.946 11.352 1.00 97.44 90 ASN A N 1
ATOM 705 C CA . ASN A 1 90 ? 3.188 5.680 12.454 1.00 97.44 90 ASN A CA 1
ATOM 706 C C . ASN A 1 90 ? 2.430 5.430 13.770 1.00 97.44 90 ASN A C 1
ATOM 708 O O . ASN A 1 90 ? 2.772 4.510 14.506 1.00 97.44 90 ASN A O 1
ATOM 712 N N . GLN A 1 91 ? 1.360 6.186 14.047 1.00 95.81 91 GLN A N 1
ATOM 713 C CA . GLN A 1 91 ? 0.497 5.936 15.209 1.00 95.81 91 GLN A CA 1
ATOM 714 C C . GLN A 1 91 ? -0.126 4.535 15.173 1.00 95.81 91 GLN A C 1
ATOM 716 O O . GLN A 1 91 ? -0.094 3.826 16.178 1.00 95.81 91 GLN A O 1
ATOM 721 N N . ILE A 1 92 ? -0.643 4.102 14.018 1.00 95.06 92 ILE A N 1
ATOM 722 C CA . ILE A 1 92 ? -1.185 2.746 13.840 1.00 95.06 92 ILE A CA 1
ATOM 723 C C . ILE A 1 92 ? -0.103 1.686 14.077 1.00 95.06 92 ILE A C 1
ATOM 725 O O . ILE A 1 92 ? -0.371 0.675 14.729 1.00 95.06 92 ILE A O 1
ATOM 729 N N . GLN A 1 93 ? 1.123 1.903 13.590 1.00 95.19 93 GLN A N 1
ATOM 730 C CA . GLN A 1 93 ? 2.235 0.986 13.854 1.00 95.19 93 GLN A CA 1
ATOM 731 C C . GLN A 1 93 ? 2.530 0.859 15.353 1.00 95.19 93 GLN A C 1
ATOM 733 O O . GLN A 1 93 ? 2.650 -0.264 15.845 1.00 95.19 93 GLN A O 1
ATOM 738 N N . THR A 1 94 ? 2.587 1.975 16.085 1.00 95.25 94 THR A N 1
ATOM 739 C CA . THR A 1 94 ? 2.794 1.970 17.541 1.00 95.25 94 THR A CA 1
ATOM 740 C C . THR A 1 94 ? 1.676 1.219 18.261 1.00 95.25 94 THR A C 1
ATOM 742 O O . THR A 1 94 ? 1.960 0.307 19.036 1.00 95.25 94 THR A O 1
ATOM 745 N N . ILE A 1 95 ? 0.408 1.509 17.940 1.00 91.44 95 ILE A N 1
ATOM 746 C CA . ILE A 1 95 ? -0.752 0.813 18.524 1.00 91.44 95 ILE A CA 1
ATOM 747 C C . ILE A 1 95 ? -0.656 -0.699 18.282 1.00 91.44 95 ILE A C 1
ATOM 749 O O . ILE A 1 95 ? -0.868 -1.492 19.198 1.00 91.44 95 ILE A O 1
ATOM 753 N N . ASN A 1 96 ? -0.294 -1.126 17.069 1.00 90.25 96 ASN A N 1
ATOM 754 C CA . ASN A 1 96 ? -0.148 -2.547 16.750 1.00 90.25 96 ASN A CA 1
ATOM 755 C C . ASN A 1 96 ? 0.962 -3.225 17.568 1.00 90.25 96 ASN A C 1
ATOM 757 O O . ASN A 1 96 ? 0.780 -4.354 18.032 1.00 90.25 96 ASN A O 1
ATOM 761 N N . GLN A 1 97 ? 2.090 -2.545 17.786 1.00 91.88 97 GLN A N 1
ATOM 762 C CA . GLN A 1 97 ? 3.171 -3.061 18.629 1.00 91.88 97 GLN A CA 1
ATOM 763 C C . GLN A 1 97 ? 2.742 -3.177 20.099 1.00 91.88 97 GLN A C 1
ATOM 765 O O . GLN A 1 97 ? 3.005 -4.198 20.740 1.00 91.88 97 GLN A O 1
ATOM 770 N N . GLU A 1 98 ? 2.048 -2.168 20.627 1.00 90.38 98 GLU A N 1
ATOM 771 C CA . GLU A 1 98 ? 1.532 -2.162 22.000 1.00 90.38 98 GLU A CA 1
ATOM 772 C C . GLU A 1 98 ? 0.480 -3.254 22.219 1.00 90.38 98 GLU A C 1
ATOM 774 O O . GLU A 1 98 ? 0.562 -4.016 23.185 1.00 90.38 98 GLU A O 1
ATOM 779 N N . LEU A 1 99 ? -0.458 -3.414 21.281 1.00 86.38 99 LEU A N 1
ATOM 780 C CA . LEU A 1 99 ? -1.434 -4.503 21.304 1.00 86.38 99 LEU A CA 1
ATOM 781 C C . LEU A 1 99 ? -0.759 -5.877 21.228 1.00 86.38 99 LEU A C 1
ATOM 783 O O . LEU A 1 99 ? -1.184 -6.796 21.926 1.00 86.38 99 LEU A O 1
ATOM 787 N N . GLY A 1 100 ? 0.301 -6.036 20.430 1.00 86.44 100 GLY A N 1
ATOM 788 C CA . GLY A 1 100 ? 1.080 -7.278 20.359 1.00 86.44 100 GLY A CA 1
ATOM 789 C C . GLY A 1 100 ? 1.798 -7.626 21.669 1.00 86.44 100 GLY A C 1
ATOM 790 O O . GLY A 1 100 ? 1.978 -8.801 21.994 1.00 86.44 100 GLY A O 1
ATOM 791 N N . ARG A 1 101 ? 2.168 -6.613 22.458 1.00 87.75 101 ARG A N 1
ATOM 792 C CA . ARG A 1 101 ? 2.813 -6.766 23.772 1.00 87.75 101 ARG A CA 1
ATOM 793 C C . ARG A 1 101 ? 1.828 -6.845 24.937 1.00 87.75 101 ARG A C 1
ATOM 795 O O . ARG A 1 101 ? 2.260 -7.107 26.059 1.00 87.75 101 ARG A O 1
ATOM 802 N N . ASN A 1 102 ? 0.533 -6.658 24.690 1.00 81.56 102 ASN A N 1
ATOM 803 C CA . ASN A 1 102 ? -0.477 -6.604 25.735 1.00 81.56 102 ASN A CA 1
ATOM 804 C C . ASN A 1 102 ? -0.544 -7.939 26.516 1.00 81.56 102 ASN A C 1
ATOM 806 O O . ASN A 1 102 ? -0.879 -8.980 25.937 1.00 81.56 102 ASN A O 1
ATOM 810 N N . PRO A 1 103 ? -0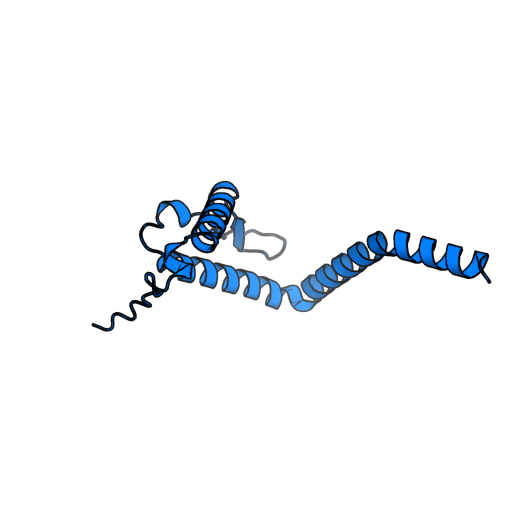.258 -7.940 27.833 1.00 78.62 103 PRO A N 1
ATOM 811 C CA . PRO A 1 103 ? -0.222 -9.164 28.629 1.00 78.62 103 PRO A CA 1
ATOM 812 C C . PRO A 1 103 ? -1.598 -9.833 28.744 1.00 78.62 103 PRO A C 1
ATOM 814 O O . PRO A 1 103 ? -1.659 -11.054 28.854 1.00 78.62 103 PRO A O 1
ATOM 817 N N . PHE A 1 104 ? -2.701 -9.083 28.623 1.00 80.88 104 PHE A N 1
ATOM 818 C CA . PHE A 1 104 ? -4.063 -9.625 28.675 1.00 80.88 104 PHE A CA 1
ATOM 819 C C . PHE A 1 104 ? -4.441 -10.449 27.436 1.00 80.88 104 PHE A C 1
ATOM 821 O O . PHE A 1 104 ? -5.302 -11.326 27.528 1.00 80.88 104 PHE A O 1
ATOM 828 N N . ARG A 1 105 ? -3.765 -10.236 26.294 1.00 69.19 105 ARG A N 1
ATOM 829 C CA . ARG A 1 105 ? -3.863 -11.144 25.137 1.00 69.19 105 ARG A CA 1
ATOM 830 C C . ARG A 1 105 ? -3.166 -12.476 25.400 1.00 69.19 105 ARG A C 1
ATOM 832 O O . ARG A 1 105 ? -3.674 -13.514 24.994 1.00 69.19 105 ARG A O 1
ATOM 839 N N . LYS A 1 106 ? -2.028 -12.459 26.101 1.00 63.12 106 LYS A N 1
ATOM 840 C CA . LYS A 1 106 ? -1.258 -13.677 26.409 1.00 63.12 106 LYS A CA 1
ATOM 841 C C . LYS A 1 106 ? -1.983 -14.605 27.377 1.00 63.12 106 LYS A C 1
ATOM 843 O O . LYS A 1 106 ? -1.843 -15.815 27.264 1.00 63.12 106 LYS A O 1
ATOM 848 N N . VAL A 1 107 ? -2.757 -14.046 28.305 1.00 67.44 107 VAL A N 1
ATOM 849 C CA . VAL A 1 107 ? -3.517 -14.825 29.297 1.00 67.44 107 VAL A CA 1
ATOM 850 C C . VAL A 1 107 ? -4.954 -15.142 28.858 1.00 67.44 107 VAL A C 1
ATOM 852 O O . VAL A 1 107 ? -5.742 -15.618 29.665 1.00 67.44 107 VAL A O 1
ATOM 855 N N . GLY A 1 108 ? -5.315 -14.886 27.592 1.00 61.62 108 GLY A N 1
ATOM 856 C CA . GLY A 1 108 ? -6.603 -15.294 27.009 1.00 61.62 108 GLY A CA 1
ATOM 857 C C . GLY A 1 108 ? -7.837 -14.519 27.491 1.00 61.62 108 GLY A C 1
ATOM 858 O O . GLY A 1 108 ? -8.953 -14.879 27.132 1.00 61.62 108 GLY A O 1
ATOM 859 N N . ILE A 1 109 ? -7.658 -13.451 28.275 1.00 64.81 109 ILE A N 1
ATOM 860 C CA . ILE A 1 109 ? -8.762 -12.654 28.842 1.00 64.81 109 ILE A CA 1
ATOM 861 C C . ILE A 1 109 ? -9.358 -11.703 27.792 1.00 64.81 109 ILE A C 1
ATOM 863 O O . ILE A 1 109 ? -10.542 -11.380 27.838 1.00 64.81 109 ILE A O 1
ATOM 867 N N . VAL A 1 110 ? -8.562 -11.289 26.803 1.00 57.00 110 VAL A N 1
ATOM 868 C CA . VAL A 1 110 ? -9.033 -10.492 25.662 1.00 57.00 110 VAL A CA 1
ATOM 869 C C . VAL A 1 110 ? -9.199 -11.419 24.464 1.00 57.00 110 VAL A C 1
ATOM 871 O O . VAL A 1 110 ? -8.298 -11.536 23.631 1.00 57.00 110 VAL A O 1
ATOM 874 N N . SER A 1 111 ? -10.344 -12.096 24.365 1.00 51.38 111 SER A N 1
ATOM 875 C CA . SER A 1 111 ? -10.761 -12.643 23.077 1.00 51.38 111 SER A CA 1
ATOM 876 C C . SER A 1 111 ? -11.117 -11.465 22.173 1.00 51.38 111 SER A C 1
ATOM 878 O O . SER A 1 111 ? -11.784 -10.514 22.585 1.00 51.38 111 SER A O 1
ATOM 880 N N . SER A 1 112 ? -10.616 -11.469 20.941 1.00 55.12 112 SER A N 1
ATOM 881 C CA . SER A 1 112 ? -11.082 -10.551 19.909 1.00 55.12 112 SER A CA 1
ATOM 882 C C . SER A 1 112 ? -12.563 -10.837 19.680 1.00 55.12 112 SER A C 1
ATOM 884 O O . SER A 1 112 ? -12.909 -11.728 18.908 1.00 55.12 112 SER A O 1
ATOM 886 N N . GLN A 1 113 ? -13.439 -10.135 20.396 1.00 47.78 113 GLN A N 1
ATOM 887 C CA . GLN A 1 113 ? -14.863 -10.128 20.115 1.00 47.78 113 GLN A CA 1
ATOM 888 C C . GLN A 1 113 ? -15.039 -9.542 18.716 1.00 47.78 113 GLN A C 1
ATOM 890 O O . GLN A 1 113 ? -15.066 -8.329 18.520 1.00 47.78 113 GLN A O 1
ATOM 895 N N . THR A 1 114 ? -15.127 -10.415 17.718 1.00 46.84 114 THR A N 1
ATOM 896 C CA . THR A 1 114 ? -15.759 -10.084 16.451 1.00 46.84 114 THR A CA 1
ATOM 897 C C . THR A 1 114 ? -17.230 -9.854 16.778 1.00 46.84 114 THR A C 1
ATOM 899 O O . THR A 1 114 ? -18.020 -10.792 16.818 1.00 46.84 114 THR A O 1
ATOM 902 N N . TYR A 1 115 ? -17.590 -8.608 17.091 1.00 39.91 115 TYR A N 1
ATOM 903 C CA . TYR A 1 115 ? -18.980 -8.166 17.137 1.00 39.91 115 TYR A CA 1
ATOM 904 C C . TYR A 1 115 ? -19.541 -8.226 15.709 1.00 39.91 115 TYR A C 1
ATOM 906 O O . TYR A 1 115 ? -19.663 -7.220 15.017 1.00 39.91 115 TYR A O 1
ATOM 914 N N . ASN A 1 116 ? -19.880 -9.430 15.251 1.00 41.34 116 ASN A N 1
ATOM 915 C CA . ASN A 1 116 ? -20.860 -9.621 14.191 1.00 41.34 116 ASN A CA 1
ATOM 916 C C . ASN A 1 116 ? -22.241 -9.428 14.829 1.00 41.34 116 ASN A C 1
ATOM 918 O O . ASN A 1 116 ? -22.970 -10.386 15.071 1.00 41.34 116 ASN A O 1
ATOM 922 N N . GLY A 1 117 ? -22.560 -8.183 15.181 1.00 39.41 117 GLY A N 1
ATOM 923 C CA . GLY A 1 117 ? -23.905 -7.799 15.586 1.00 39.41 117 GLY A CA 1
ATOM 924 C C . GLY A 1 117 ? -24.802 -7.762 14.355 1.00 39.41 117 GLY A C 1
ATOM 925 O O . GLY A 1 117 ? -24.870 -6.739 13.682 1.00 39.41 117 GLY A O 1
ATOM 926 N N . ALA A 1 118 ? -25.450 -8.884 14.046 1.00 38.56 118 ALA A N 1
ATOM 927 C CA . ALA A 1 118 ? -26.691 -8.871 13.286 1.00 38.56 118 ALA A CA 1
ATOM 928 C C . ALA A 1 118 ? -27.796 -8.348 14.222 1.00 38.56 118 ALA A C 1
ATOM 930 O O . ALA A 1 118 ? -27.986 -8.906 15.305 1.00 38.56 118 ALA A O 1
ATOM 931 N N . MET A 1 119 ? -28.449 -7.251 13.830 1.00 56.62 119 MET A N 1
ATOM 932 C CA . MET A 1 119 ? -29.785 -6.885 14.318 1.00 56.62 119 MET A CA 1
ATOM 933 C C . MET A 1 119 ? -30.830 -7.594 13.465 1.00 56.62 119 MET A C 1
ATOM 935 O O . MET A 1 119 ? -30.591 -7.695 12.239 1.00 56.62 119 MET A O 1
#

pLDDT: mean 87.74, std 14.85, range [38.56, 98.69]

Organism: NCBI:txid992050

Radius of gyration: 22.39 Å; Cα contacts (8 Å, |Δi|>4): 55; chains: 1; bounding box: 71×40×48 Å

Nearest PDB structures (foldseek):
  4zh0-assembly1_A  TM=9.472E-01  e=5.425E-11  Helicobacter pylori
  4zh7-assembly1_A  TM=9.369E-01  e=5.811E-11  Helicobacter pylori
  8r4p-assembly1_A  TM=9.385E-01  e=7.142E-11  Helicobacter pylori
  6gmm-assembly1_A  TM=9.452E-01  e=2.924E-07  Helicobacter pylori
  4eju-assembly1_B  TM=2.842E-01  e=7.407E+00  Staphylococcus epidermidis RP62A

Mean predicted aligned error: 9.24 Å

Foldseek 3Di:
DVVVVVVVVVVVVVVVVVVVVVVVVVVVVCCVVCVVVVLVVVVVVLVVVLVVQVPDPPCPVLNVQKDKDADVPPPVPNGIDIDGDPVSVVVVVVVVVCVVVDVCVVVVVDDPPPPPDDD

Secondary structure (DSSP, 8-state):
-HHHHHHHHHHHHHHHHHHHHHHHHHHHHHHHHTHHHHHHHHHHHHHHHHHHHTTSTT-GGGGGGEEEEE-TT-TTS--EEEEE-HHHHHHHHHHHHHHHH-HHHHTT-----------

Solvent-accessible surface area (backbone atoms only — not comparable to full-atom values): 7065 Å² total; per-residue (Å²): 110,68,67,59,53,51,52,49,53,54,49,54,67,52,39,60,62,52,50,55,51,51,53,50,52,50,55,51,50,52,41,64,76,41,35,74,59,52,54,50,48,53,54,51,50,51,53,49,51,53,56,55,51,74,70,43,82,93,37,73,86,48,61,64,25,56,50,73,45,82,35,91,80,38,93,82,74,58,38,66,48,75,48,73,34,64,70,40,46,51,50,52,53,51,52,52,53,52,60,72,65,36,66,52,54,78,72,62,77,54,66,85,77,76,80,78,76,80,129

Sequence (119 aa):
MEETISALNNSIAHFGTQEQQIQQAENIADTLVNFKSRYSELGNTYNSITTALSKVPNAQSLQNVVSKKNNPYSPQGIETNYYLNQNTYNQIQTINQELGRNPFRKVGIVSSQTYNGAM